Protein AF-A0A9N8VUN7-F1 (afdb_monomer_lite)

Secondary structure (DSSP, 8-state):
-HHHHHHHHHHHHHHHHHHHHHHHHHHHHHHHHHHS--S-TT------TTSPPHHHHHHHHHHHHHHHHHHHHHHHHHHHHHHHHHHHHHHHHHHHHTTS---------------------

Foldseek 3Di:
DVLVVVLVVLVVVLVCLVVCLVVQLVVQLVVCVVVQDDVDPDDPDPDDPPDDDSVNSSVVSNVVSVVVSVVSVVVSVVSVVVVVVVVVVVVVVVVVVVVDDPPPDDDDDDDDDDPDDDDDD

pLDDT: mean 70.67, std 17.65, range [31.05, 89.75]

Radius of gyration: 35.59 Å; chains: 1; bounding box: 78×24×112 Å

Organism: NCBI:txid1117310

Sequence (121 aa):
MSLLLLLILHSIELALSFLWKRDMIDACQDDLSVLVPSNSSTIQVAYDPNAPTKKQVDEACVQAVNVSLFWTLFDFLVFKLIFYFYFGTVVSTYSKELLEPPLATDKKIGAGPSLDGNKIS

Structure (mmCIF, N/CA/C/O backbone):
data_AF-A0A9N8VUN7-F1
#
_entry.id   AF-A0A9N8VUN7-F1
#
loop_
_atom_site.group_PDB
_atom_site.id
_atom_site.type_symbol
_atom_site.label_atom_id
_atom_site.label_alt_id
_atom_site.label_comp_id
_atom_site.label_asym_id
_atom_site.label_entity_id
_atom_site.label_seq_id
_atom_site.pdbx_PDB_ins_code
_atom_site.Cartn_x
_atom_site.Cartn_y
_atom_site.Cartn_z
_atom_site.occupancy
_atom_site.B_iso_or_equiv
_atom_site.auth_seq_id
_atom_site.auth_comp_id
_atom_site.auth_asym_id
_atom_site.auth_atom_id
_atom_site.pdbx_PDB_model_num
ATOM 1 N N . MET A 1 1 ? 6.922 7.169 -22.447 1.00 60.84 1 MET A N 1
ATOM 2 C CA . MET A 1 1 ? 6.196 7.996 -21.451 1.00 60.84 1 MET A CA 1
ATOM 3 C C . MET A 1 1 ? 5.310 7.182 -20.506 1.00 60.84 1 MET A C 1
ATOM 5 O O . MET A 1 1 ? 5.356 7.460 -19.320 1.00 60.84 1 MET A O 1
ATOM 9 N N . SER A 1 2 ? 4.565 6.167 -20.968 1.00 79.06 2 SER A N 1
ATOM 10 C CA . SER A 1 2 ? 3.615 5.415 -20.117 1.00 79.06 2 SER A CA 1
ATOM 11 C C . SER A 1 2 ? 4.243 4.693 -18.900 1.00 79.06 2 SER A C 1
ATOM 13 O O . SER A 1 2 ? 3.744 4.833 -17.789 1.00 79.06 2 SER A O 1
ATOM 15 N N . LEU A 1 3 ? 5.392 4.020 -19.063 1.00 75.44 3 LEU A N 1
ATOM 16 C CA . LEU A 1 3 ? 6.073 3.296 -17.970 1.00 75.44 3 LEU A CA 1
ATOM 17 C C . LEU A 1 3 ? 6.561 4.206 -16.826 1.00 75.44 3 LEU A C 1
ATOM 19 O O . LEU A 1 3 ? 6.433 3.856 -15.657 1.00 75.44 3 LEU A O 1
ATOM 23 N N . LEU A 1 4 ? 7.092 5.390 -17.147 1.00 80.12 4 LEU A N 1
ATOM 24 C CA . LEU A 1 4 ? 7.540 6.355 -16.134 1.00 80.12 4 LEU A CA 1
ATOM 25 C C . LEU A 1 4 ? 6.360 6.856 -15.290 1.00 80.12 4 LEU A C 1
ATOM 27 O O . LEU A 1 4 ? 6.480 7.001 -14.077 1.00 80.12 4 LEU A O 1
ATOM 31 N N . LEU A 1 5 ? 5.215 7.082 -15.937 1.00 83.31 5 LEU A N 1
ATOM 32 C CA . LEU A 1 5 ? 3.999 7.540 -15.277 1.00 83.31 5 LEU A CA 1
ATOM 33 C C . LEU A 1 5 ? 3.450 6.479 -14.310 1.00 83.31 5 LEU A C 1
ATOM 35 O O . LEU A 1 5 ? 3.074 6.815 -13.192 1.00 83.31 5 LEU A O 1
ATOM 39 N N . LEU A 1 6 ? 3.482 5.200 -14.707 1.00 82.25 6 LEU A N 1
ATOM 40 C CA . LEU A 1 6 ? 3.115 4.071 -13.840 1.00 82.25 6 LEU A CA 1
ATOM 41 C C . LEU A 1 6 ? 4.015 3.978 -12.601 1.00 82.25 6 LEU A C 1
ATOM 43 O O . LEU A 1 6 ? 3.516 3.778 -11.497 1.00 82.25 6 LEU A O 1
ATOM 47 N N . LEU A 1 7 ? 5.325 4.184 -12.777 1.00 80.31 7 LEU A N 1
ATOM 48 C CA . LEU A 1 7 ? 6.302 4.223 -11.684 1.00 80.31 7 LEU A CA 1
ATOM 49 C C . LEU A 1 7 ? 5.996 5.338 -10.679 1.00 80.31 7 LEU A C 1
ATOM 51 O O . LEU A 1 7 ? 6.036 5.110 -9.470 1.00 80.31 7 LEU A O 1
ATOM 55 N N . ILE A 1 8 ? 5.685 6.539 -11.175 1.00 85.88 8 ILE A N 1
ATOM 56 C CA . ILE A 1 8 ? 5.319 7.684 -10.333 1.00 85.88 8 ILE A CA 1
ATOM 57 C C . ILE A 1 8 ? 4.021 7.386 -9.578 1.00 85.88 8 ILE A C 1
ATOM 59 O O . ILE A 1 8 ? 3.970 7.601 -8.371 1.00 85.88 8 ILE A O 1
ATOM 63 N N . LEU A 1 9 ? 3.010 6.834 -10.253 1.00 86.38 9 LEU A N 1
ATOM 64 C CA . LEU A 1 9 ? 1.726 6.514 -9.634 1.00 86.38 9 LEU A CA 1
ATOM 65 C C . LEU A 1 9 ? 1.870 5.485 -8.500 1.00 86.38 9 LEU A C 1
ATOM 67 O O . LEU A 1 9 ? 1.403 5.745 -7.397 1.00 86.38 9 LEU A O 1
ATOM 71 N N . HIS A 1 10 ? 2.609 4.391 -8.720 1.00 82.81 10 HIS A N 1
ATOM 72 C CA . HIS A 1 10 ? 2.877 3.391 -7.672 1.00 82.81 10 HIS A CA 1
ATOM 73 C C . HIS A 1 10 ? 3.683 3.975 -6.503 1.00 82.81 10 HIS A C 1
ATOM 75 O O . HIS A 1 10 ? 3.493 3.596 -5.350 1.00 82.81 10 HIS A O 1
ATOM 81 N N . SER A 1 11 ? 4.579 4.927 -6.779 1.00 82.31 11 SER A N 1
ATOM 82 C CA . SER A 1 11 ? 5.341 5.614 -5.729 1.00 82.31 11 SER A CA 1
ATOM 83 C C . SER A 1 11 ? 4.445 6.518 -4.874 1.00 82.31 11 SER A C 1
ATOM 85 O O . SER A 1 11 ? 4.640 6.607 -3.662 1.00 82.31 11 SER A O 1
ATOM 87 N N . ILE A 1 12 ? 3.460 7.176 -5.494 1.00 88.38 12 ILE A N 1
ATOM 88 C CA . ILE A 1 12 ? 2.468 8.007 -4.801 1.00 88.38 12 ILE A CA 1
ATOM 89 C C . ILE A 1 12 ? 1.542 7.135 -3.951 1.00 88.38 12 ILE A C 1
ATOM 91 O O . ILE A 1 12 ? 1.333 7.461 -2.785 1.00 88.38 12 ILE A O 1
ATOM 95 N N . GLU A 1 13 ? 1.032 6.021 -4.483 1.00 85.62 13 GLU A N 1
ATOM 96 C CA . GLU A 1 13 ? 0.207 5.081 -3.709 1.00 85.62 13 GLU A CA 1
ATOM 97 C C . GLU A 1 13 ? 0.956 4.530 -2.496 1.00 85.62 13 GLU A C 1
ATOM 99 O O . GLU A 1 13 ? 0.420 4.520 -1.386 1.00 85.62 13 GLU A O 1
ATOM 104 N N . LEU A 1 14 ? 2.230 4.167 -2.672 1.00 85.38 14 LEU A N 1
ATOM 105 C CA . LEU A 1 14 ? 3.063 3.736 -1.559 1.00 85.38 14 LEU A CA 1
ATOM 106 C C . LEU A 1 14 ? 3.192 4.847 -0.507 1.00 85.38 14 LEU A C 1
ATOM 108 O O . LEU A 1 14 ? 2.922 4.611 0.667 1.00 85.38 14 LEU A O 1
ATOM 112 N N . ALA A 1 15 ? 3.527 6.077 -0.900 1.00 85.81 15 ALA A N 1
ATOM 113 C CA . ALA A 1 15 ? 3.639 7.193 0.041 1.00 85.81 15 ALA A CA 1
ATOM 114 C C . ALA A 1 15 ? 2.321 7.474 0.787 1.00 85.81 15 ALA A C 1
ATOM 116 O O . ALA A 1 15 ? 2.330 7.663 2.005 1.00 85.81 15 ALA A O 1
ATOM 117 N N . LEU A 1 16 ? 1.187 7.450 0.080 1.00 86.81 16 LEU A N 1
ATOM 118 C CA . LEU A 1 16 ? -0.138 7.629 0.671 1.00 86.81 16 LEU A CA 1
ATOM 119 C C . LEU A 1 16 ? -0.457 6.526 1.680 1.00 86.81 16 LEU A C 1
ATOM 121 O O . LEU A 1 16 ? -0.909 6.838 2.776 1.00 86.81 16 LEU A O 1
ATOM 125 N N . SER A 1 17 ? -0.149 5.265 1.371 1.00 82.69 17 SER A N 1
ATOM 126 C CA . SER A 1 17 ? -0.384 4.148 2.295 1.00 82.69 17 SER A CA 1
ATOM 127 C C . SER A 1 17 ? 0.408 4.270 3.608 1.00 82.69 17 SER A C 1
ATOM 129 O O . SER A 1 17 ? -0.104 3.920 4.671 1.00 82.69 17 SER A O 1
ATOM 131 N N . PHE A 1 18 ? 1.612 4.856 3.580 1.00 83.50 18 PHE A N 1
ATOM 132 C CA . PHE A 1 18 ? 2.376 5.160 4.797 1.00 83.50 18 PHE A CA 1
ATOM 133 C C . PHE A 1 18 ? 1.811 6.341 5.589 1.00 83.50 18 PHE A C 1
ATOM 135 O O . PHE A 1 18 ? 1.788 6.290 6.819 1.00 83.50 18 PHE A O 1
ATOM 142 N N . LEU A 1 19 ? 1.370 7.397 4.903 1.00 86.44 19 LEU A N 1
ATOM 143 C CA . LEU A 1 19 ? 0.794 8.582 5.540 1.00 86.44 19 LEU A CA 1
ATOM 144 C C . LEU A 1 19 ? -0.558 8.267 6.191 1.00 86.44 19 LEU A C 1
ATOM 146 O O . LEU A 1 19 ? -0.797 8.652 7.331 1.00 86.44 19 LEU A O 1
ATOM 150 N N . TRP A 1 20 ? -1.404 7.508 5.496 1.00 86.81 20 TRP A N 1
ATOM 151 C CA . TRP A 1 20 ? -2.773 7.194 5.910 1.00 86.81 20 TRP A CA 1
ATOM 152 C C . TRP A 1 20 ? -2.860 6.011 6.872 1.00 86.81 20 TRP A C 1
ATOM 154 O O . TRP A 1 20 ? -3.927 5.748 7.417 1.00 86.81 20 TRP A O 1
ATOM 164 N N . LYS A 1 21 ? -1.752 5.301 7.124 1.00 85.06 21 LYS A N 1
ATOM 165 C CA . LYS A 1 21 ? -1.705 4.177 8.072 1.00 85.06 21 LYS A CA 1
ATOM 166 C C . LYS A 1 21 ? -2.351 4.531 9.410 1.00 85.06 21 LYS A C 1
ATOM 168 O O . LYS A 1 21 ? -3.094 3.725 9.958 1.00 85.06 21 LYS A O 1
ATOM 173 N N . ARG A 1 22 ? -2.023 5.701 9.962 1.00 83.06 22 ARG A N 1
ATOM 174 C CA . ARG A 1 22 ? -2.500 6.099 11.291 1.00 83.06 22 ARG A CA 1
ATOM 175 C C . ARG A 1 22 ? -3.990 6.421 11.269 1.00 83.06 22 ARG A C 1
ATOM 177 O O . ARG A 1 22 ? -4.717 5.888 12.093 1.00 83.06 22 ARG A O 1
ATOM 184 N N . ASP A 1 23 ? -4.428 7.170 10.261 1.00 85.06 23 ASP A N 1
ATOM 185 C CA . ASP A 1 23 ? -5.837 7.518 10.069 1.00 85.06 23 ASP A CA 1
ATOM 186 C C . ASP A 1 23 ? -6.705 6.272 9.829 1.00 85.06 23 ASP A C 1
ATOM 188 O O . ASP A 1 23 ? -7.815 6.185 10.340 1.00 85.06 23 ASP A O 1
ATOM 192 N N . MET A 1 24 ? -6.193 5.266 9.108 1.00 83.38 24 MET A N 1
ATOM 193 C CA . MET A 1 24 ? -6.886 3.986 8.921 1.00 83.38 24 MET A CA 1
ATOM 194 C C . MET A 1 24 ? -7.001 3.179 10.218 1.00 83.38 24 MET A C 1
ATOM 196 O O . MET A 1 24 ? -8.020 2.525 10.434 1.00 83.38 24 MET A O 1
ATOM 200 N N . ILE A 1 25 ? -5.974 3.210 11.074 1.00 84.50 25 ILE A N 1
ATOM 201 C CA . ILE A 1 25 ? -6.027 2.561 12.391 1.00 84.50 25 ILE A CA 1
ATOM 202 C C . ILE A 1 25 ? -7.062 3.271 13.264 1.00 84.50 25 ILE A C 1
ATOM 204 O O . ILE A 1 25 ? -7.941 2.601 13.799 1.00 84.50 25 ILE A O 1
ATOM 208 N N . ASP A 1 26 ? -7.004 4.600 13.347 1.00 84.31 26 ASP A N 1
ATOM 209 C CA . ASP A 1 26 ? -7.925 5.396 14.160 1.00 84.31 26 ASP A CA 1
ATOM 210 C C . ASP A 1 26 ? -9.375 5.233 13.674 1.00 84.31 26 ASP A C 1
ATOM 212 O O . ASP A 1 26 ? -10.267 5.002 14.485 1.00 84.31 26 ASP A O 1
ATOM 216 N N . ALA A 1 27 ? -9.617 5.240 12.359 1.00 83.88 27 ALA A N 1
ATOM 217 C CA . ALA A 1 27 ? -10.945 5.003 11.791 1.00 83.88 27 ALA A CA 1
ATOM 218 C C . ALA A 1 27 ? -11.470 3.585 12.076 1.00 83.88 27 ALA A C 1
ATOM 220 O O . ALA A 1 27 ? -12.639 3.418 12.413 1.00 83.88 27 ALA A O 1
ATOM 221 N N . CYS A 1 28 ? -10.613 2.562 11.981 1.00 83.44 28 CYS A N 1
ATOM 222 C CA . CYS A 1 28 ? -10.977 1.185 12.328 1.00 83.44 28 CYS A CA 1
ATOM 223 C C . CYS A 1 28 ? -11.329 1.051 13.816 1.00 83.44 28 CYS A C 1
ATOM 225 O O . CYS A 1 28 ? -12.288 0.372 14.182 1.00 83.44 28 CYS A O 1
ATOM 227 N N . GLN A 1 29 ? -10.563 1.718 14.681 1.00 81.44 29 GLN A N 1
ATOM 228 C CA . GLN A 1 29 ? -10.811 1.724 16.117 1.00 81.44 29 GLN A CA 1
ATOM 229 C C . GLN A 1 29 ? -12.097 2.461 16.473 1.00 81.44 29 GLN A C 1
ATOM 231 O O . GLN A 1 29 ? -12.834 1.980 17.331 1.00 81.44 29 GLN A O 1
ATOM 236 N N . ASP A 1 30 ? -12.370 3.596 15.831 1.00 80.50 30 ASP A N 1
ATOM 237 C CA . ASP A 1 30 ? -13.574 4.389 16.073 1.00 80.50 30 ASP A CA 1
ATOM 238 C C . ASP A 1 30 ? -14.828 3.605 15.662 1.00 80.50 30 ASP A C 1
ATOM 240 O O . ASP A 1 30 ? -15.725 3.417 16.486 1.00 80.50 30 ASP A O 1
ATOM 244 N N . ASP A 1 31 ? -14.826 3.017 14.460 1.00 76.38 31 ASP A N 1
ATOM 245 C CA . ASP A 1 31 ? -15.941 2.220 13.933 1.00 76.38 31 ASP A CA 1
ATOM 246 C C . ASP A 1 31 ? -16.256 1.009 14.829 1.00 76.38 31 ASP A C 1
ATOM 248 O O . ASP A 1 31 ? -17.401 0.798 15.229 1.00 76.38 31 ASP A O 1
ATOM 252 N N . LEU A 1 32 ? -15.238 0.254 15.266 1.00 70.50 32 LEU A N 1
ATOM 253 C CA . LEU A 1 32 ? -15.460 -0.885 16.165 1.00 70.50 32 LEU A CA 1
ATOM 254 C C . LEU A 1 32 ? -15.745 -0.473 17.616 1.00 70.50 32 LEU A C 1
ATOM 256 O O . LEU A 1 32 ? -16.383 -1.235 18.345 1.00 70.50 32 LEU A O 1
ATOM 260 N N . SER A 1 33 ? -15.315 0.708 18.064 1.00 65.69 33 SER A N 1
ATOM 261 C CA . SER A 1 33 ? -15.613 1.187 19.420 1.00 65.69 33 SER A CA 1
ATOM 262 C C . SER A 1 33 ? -17.096 1.497 19.631 1.00 65.69 33 SER A C 1
ATOM 264 O O . SER A 1 33 ? -17.576 1.400 20.760 1.00 65.69 33 SER A O 1
ATOM 266 N N . VAL A 1 34 ? -17.830 1.795 18.554 1.00 62.59 34 VAL A N 1
ATOM 267 C CA . VAL A 1 34 ? -19.294 1.923 18.560 1.00 62.59 34 VAL A CA 1
ATOM 268 C C . VAL A 1 34 ? -19.970 0.561 18.762 1.00 62.59 34 VAL A C 1
ATOM 270 O O . VAL A 1 34 ? -21.034 0.486 19.377 1.00 62.59 34 VAL A O 1
ATOM 273 N N . LEU A 1 35 ? -19.354 -0.524 18.279 1.00 62.47 35 LEU A N 1
ATOM 274 C CA . LEU A 1 35 ? -19.894 -1.885 18.371 1.00 62.47 35 LEU A CA 1
ATOM 275 C C . LEU A 1 35 ? -19.508 -2.610 19.668 1.00 62.47 35 LEU A C 1
ATOM 277 O O . LEU A 1 35 ? -20.235 -3.505 20.100 1.00 62.47 35 LEU A O 1
ATOM 281 N N . VAL A 1 36 ? -18.385 -2.254 20.296 1.00 57.69 36 VAL A N 1
ATOM 282 C CA . VAL A 1 36 ? -17.947 -2.864 21.558 1.00 57.69 36 VAL A CA 1
ATOM 283 C C . VAL A 1 36 ? -18.501 -2.057 22.735 1.00 57.69 36 VAL A C 1
ATOM 285 O O . VAL A 1 36 ? -18.092 -0.908 22.923 1.00 57.69 36 VAL A O 1
ATOM 288 N N . PRO A 1 37 ? -19.384 -2.632 23.578 1.00 54.88 37 PRO A N 1
ATOM 289 C CA . PRO A 1 37 ? -19.923 -1.932 24.733 1.00 54.88 37 PRO A CA 1
ATOM 290 C C . PRO A 1 37 ? -18.785 -1.578 25.693 1.00 54.88 37 PRO A C 1
ATOM 292 O O . PRO A 1 37 ? -18.261 -2.407 26.436 1.00 54.88 37 PRO A O 1
ATOM 295 N N . SER A 1 38 ? -18.385 -0.311 25.680 1.00 52.97 38 SER A N 1
ATOM 296 C CA . SER A 1 38 ? -17.623 0.266 26.777 1.00 52.97 38 SER A CA 1
ATOM 297 C C . SER A 1 38 ? -18.576 0.388 27.965 1.00 52.97 38 SER A C 1
ATOM 299 O O . SER A 1 38 ? -19.732 0.744 27.771 1.00 52.97 38 SER A O 1
ATOM 301 N N . ASN A 1 39 ? -18.116 0.121 29.190 1.00 53.72 39 ASN A N 1
ATOM 302 C CA . ASN A 1 39 ? -18.909 0.169 30.437 1.00 53.72 39 ASN A CA 1
ATOM 303 C C . ASN A 1 39 ? -19.525 1.561 30.777 1.00 53.72 39 ASN A C 1
ATOM 305 O O . ASN A 1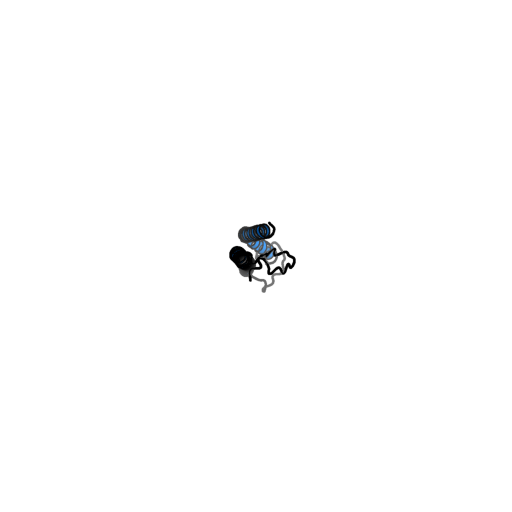 39 ? -19.834 1.837 31.934 1.00 53.72 39 ASN A O 1
ATOM 309 N N . SER A 1 40 ? -19.666 2.462 29.801 1.00 46.81 40 SER A N 1
ATOM 310 C CA . SER A 1 40 ? -20.271 3.782 29.909 1.00 46.81 40 SER A CA 1
ATOM 311 C C . SER A 1 40 ? -21.763 3.713 29.571 1.00 46.81 40 SER A C 1
ATOM 313 O O . SER A 1 40 ? -22.187 3.287 28.500 1.00 46.81 40 SER A O 1
ATOM 315 N N . SER A 1 41 ? -22.565 4.135 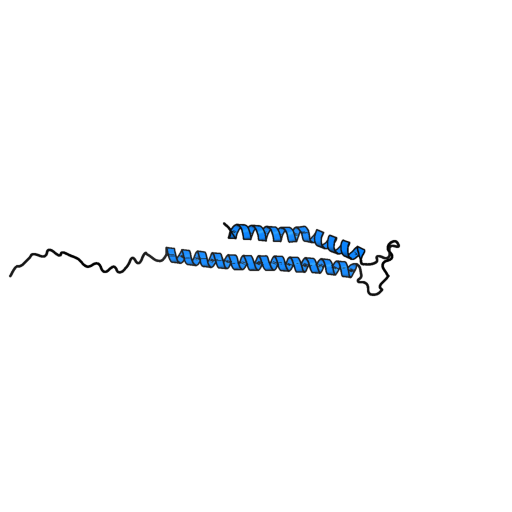30.532 1.00 48.31 41 SER A N 1
ATOM 316 C CA . SER A 1 41 ? -23.989 3.886 30.754 1.00 48.31 41 SER A CA 1
ATOM 317 C C . SER A 1 41 ? -24.987 4.578 29.803 1.00 48.31 41 SER A C 1
ATOM 319 O O . SER A 1 41 ? -26.037 5.020 30.262 1.00 48.31 41 SER A O 1
ATOM 321 N N . THR A 1 42 ? -24.730 4.694 28.494 1.00 52.44 42 THR A N 1
ATOM 322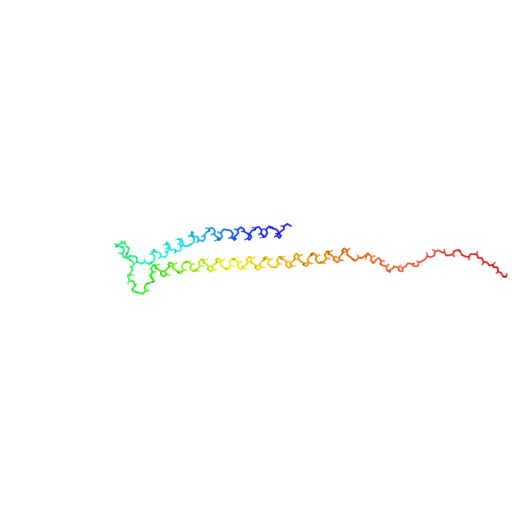 C CA . THR A 1 42 ? -25.628 5.477 27.602 1.00 52.44 42 THR A CA 1
ATOM 323 C C . THR A 1 42 ? -26.103 4.829 26.302 1.00 52.44 42 THR A C 1
ATOM 325 O O . THR A 1 42 ? -27.007 5.384 25.683 1.00 52.44 42 THR A O 1
ATOM 328 N N . ILE A 1 43 ? -25.632 3.640 25.913 1.00 51.97 43 ILE A N 1
ATOM 329 C CA . ILE A 1 43 ? -26.189 2.923 24.752 1.00 51.97 43 ILE A CA 1
ATOM 330 C C . ILE A 1 43 ? -26.489 1.480 25.163 1.00 51.97 43 ILE A C 1
ATOM 332 O O . ILE A 1 43 ? -25.595 0.751 25.582 1.00 51.97 43 ILE A O 1
ATOM 336 N N . GLN A 1 44 ? -27.763 1.080 25.081 1.00 45.72 44 GLN A N 1
ATOM 337 C CA . GLN A 1 44 ? -28.220 -0.294 25.317 1.00 45.72 44 GLN A CA 1
ATOM 338 C C . GLN A 1 44 ? -27.763 -1.206 24.166 1.00 45.72 44 GLN A C 1
ATOM 340 O O . GLN A 1 44 ? -28.572 -1.663 23.364 1.00 45.72 44 GLN A O 1
ATOM 345 N N . VAL A 1 45 ? -26.461 -1.455 24.049 1.00 54.50 45 VAL A N 1
ATOM 346 C CA . VAL A 1 45 ? -25.963 -2.602 23.288 1.00 54.50 45 VAL A CA 1
ATOM 347 C C . VAL A 1 45 ? -26.028 -3.788 24.242 1.00 54.50 45 VAL A C 1
ATOM 349 O O . VAL A 1 45 ? -25.538 -3.694 25.369 1.00 54.50 45 VAL A O 1
ATOM 352 N N . ALA A 1 46 ? -26.702 -4.868 23.839 1.00 53.62 46 ALA A N 1
ATOM 353 C CA . ALA A 1 46 ? -26.796 -6.074 24.653 1.00 53.62 46 ALA A CA 1
ATOM 354 C C . ALA A 1 46 ? -25.382 -6.492 25.083 1.00 53.62 46 ALA A C 1
ATOM 356 O O . ALA A 1 46 ? -24.512 -6.696 24.239 1.00 53.62 46 ALA A O 1
ATOM 357 N N . TYR A 1 47 ? -25.148 -6.550 26.395 1.00 54.34 47 TYR A N 1
ATOM 358 C CA . TYR A 1 47 ? -23.872 -6.975 26.953 1.00 54.34 47 TYR A CA 1
ATOM 359 C C . TYR A 1 47 ? -23.656 -8.443 26.581 1.00 54.34 47 TYR A C 1
ATOM 361 O O . TYR A 1 47 ? -24.242 -9.335 27.195 1.00 54.34 47 TYR A O 1
ATOM 369 N N . ASP A 1 48 ? -22.865 -8.683 25.538 1.00 58.50 48 ASP A N 1
ATOM 370 C CA . ASP A 1 48 ? -22.414 -10.019 25.174 1.00 58.50 48 ASP A CA 1
ATOM 371 C C . ASP A 1 48 ? -21.104 -10.306 25.928 1.00 58.50 48 ASP A C 1
ATOM 373 O O . ASP A 1 48 ? -20.091 -9.651 25.667 1.00 58.50 48 ASP A O 1
ATOM 377 N N . PRO A 1 49 ? -21.088 -11.263 26.874 1.00 58.50 49 PRO A N 1
ATOM 378 C CA . PRO A 1 49 ? -19.877 -11.637 27.602 1.00 58.50 49 PRO A CA 1
ATOM 379 C C . PRO A 1 49 ? -18.783 -12.248 26.707 1.00 58.50 49 PRO A C 1
ATOM 381 O O . PRO A 1 49 ? -17.649 -12.380 27.162 1.00 58.50 49 PRO A O 1
ATOM 384 N N . ASN A 1 50 ? -19.092 -12.601 25.453 1.00 65.12 50 ASN A N 1
ATOM 385 C CA . ASN A 1 50 ? -18.125 -13.058 24.453 1.00 65.12 50 ASN A CA 1
ATOM 386 C C . ASN A 1 50 ? -17.658 -11.942 23.503 1.00 65.12 50 ASN A C 1
ATOM 388 O O . ASN A 1 50 ? -16.913 -12.224 22.562 1.00 65.12 50 ASN A O 1
ATOM 392 N N . ALA A 1 51 ? -18.088 -10.693 23.708 1.00 64.75 51 ALA A N 1
ATOM 393 C CA . ALA A 1 51 ? -17.677 -9.590 22.853 1.00 64.75 51 ALA A CA 1
ATOM 394 C C . ALA A 1 51 ? -16.150 -9.378 22.915 1.00 64.75 51 ALA A C 1
ATOM 396 O O . ALA A 1 51 ? -15.553 -9.444 23.998 1.00 64.75 51 ALA A O 1
ATOM 397 N N . PRO A 1 52 ? -15.499 -9.096 21.771 1.00 65.38 52 PRO A N 1
ATOM 398 C CA . PRO A 1 52 ? -14.074 -8.818 21.740 1.00 65.38 52 PRO A CA 1
ATOM 399 C C . PRO A 1 52 ? -13.759 -7.583 22.585 1.00 65.38 52 PRO A C 1
ATOM 401 O O . PRO A 1 52 ? -14.444 -6.561 22.532 1.00 65.38 52 PRO A O 1
ATOM 404 N N . THR A 1 53 ? -12.699 -7.670 23.384 1.00 73.12 53 THR A N 1
ATOM 405 C CA . THR A 1 53 ? -12.264 -6.531 24.204 1.00 73.12 53 THR A CA 1
ATOM 406 C C . THR A 1 53 ? -11.705 -5.417 23.320 1.00 73.12 53 THR A C 1
ATOM 408 O O . THR A 1 53 ? -11.115 -5.681 22.274 1.00 73.12 53 THR A O 1
ATOM 411 N N . LYS A 1 54 ? -11.788 -4.158 23.777 1.00 73.38 54 LYS A N 1
ATOM 412 C CA . LYS A 1 54 ? -11.199 -3.002 23.070 1.00 73.38 54 LYS A CA 1
ATOM 413 C C . LYS A 1 54 ? -9.728 -3.223 22.683 1.00 73.38 54 LYS A C 1
ATOM 415 O O . LYS A 1 54 ? -9.294 -2.775 21.632 1.00 73.38 54 LYS A O 1
ATOM 420 N N . LYS A 1 55 ? -8.977 -3.961 23.507 1.00 76.06 55 LYS A N 1
ATOM 421 C CA . LYS A 1 55 ? -7.584 -4.325 23.226 1.00 76.06 55 LYS A CA 1
ATOM 422 C C . LYS A 1 55 ? -7.443 -5.289 22.039 1.00 76.06 55 LYS A C 1
ATOM 424 O O . LYS A 1 55 ? -6.552 -5.110 21.224 1.00 76.06 55 LYS A O 1
ATOM 429 N N . GLN A 1 56 ? -8.322 -6.284 21.926 1.00 77.62 56 GLN A N 1
ATOM 430 C CA . GLN A 1 56 ? -8.325 -7.207 20.784 1.00 77.62 56 GLN A CA 1
ATOM 431 C C . GLN A 1 56 ? -8.700 -6.491 19.483 1.00 77.62 56 GLN A C 1
ATOM 433 O O . GLN A 1 56 ? -8.135 -6.787 18.437 1.00 77.62 56 GL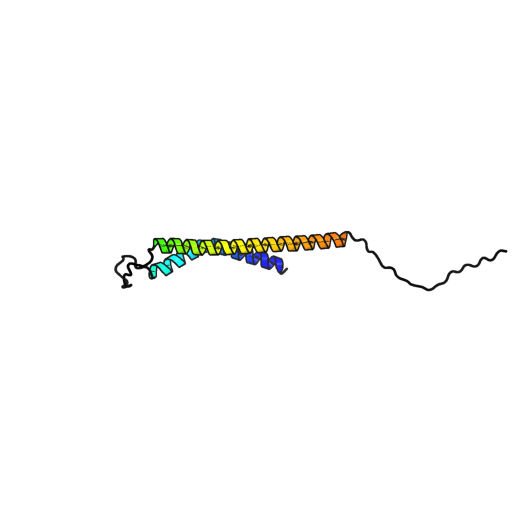N A O 1
ATOM 438 N N . VAL A 1 57 ? -9.619 -5.527 19.557 1.00 77.94 57 VAL A N 1
ATOM 439 C CA . VAL A 1 57 ? -9.981 -4.661 18.428 1.00 77.94 57 VAL A CA 1
ATOM 440 C C . VAL A 1 57 ? -8.798 -3.802 17.980 1.00 77.94 57 VAL A C 1
ATOM 442 O O . VAL A 1 57 ? -8.488 -3.765 16.793 1.00 77.94 57 VAL A O 1
ATOM 445 N N . ASP A 1 58 ? -8.113 -3.154 18.923 1.00 81.38 58 ASP A N 1
ATOM 446 C CA . ASP A 1 58 ? -6.924 -2.334 18.663 1.00 81.38 58 ASP A CA 1
ATOM 447 C C . ASP A 1 58 ? -5.825 -3.148 17.960 1.00 81.38 58 ASP A C 1
ATOM 449 O O . ASP A 1 58 ? -5.355 -2.767 16.884 1.00 81.38 58 ASP A O 1
ATOM 453 N N . GLU A 1 59 ? -5.503 -4.327 18.502 1.00 85.31 59 GLU A N 1
ATOM 454 C CA . GLU A 1 59 ? -4.518 -5.245 17.923 1.00 85.31 59 GLU A CA 1
ATOM 455 C C . GLU A 1 59 ? -4.932 -5.725 16.521 1.00 85.31 59 GLU A C 1
ATOM 457 O O . GLU A 1 59 ? -4.099 -5.739 15.610 1.00 85.31 59 GLU A O 1
ATOM 462 N N . ALA A 1 60 ? -6.211 -6.052 16.308 1.00 84.69 60 ALA A N 1
ATOM 463 C CA . ALA A 1 60 ? -6.725 -6.478 15.008 1.00 84.69 60 ALA A CA 1
ATOM 464 C C . ALA A 1 60 ? -6.666 -5.358 13.955 1.00 84.69 60 ALA A C 1
ATOM 466 O O . ALA A 1 60 ? -6.234 -5.605 12.827 1.00 84.69 60 ALA A O 1
ATOM 467 N N . CYS A 1 61 ? -7.036 -4.124 14.315 1.00 87.06 61 CYS A N 1
ATOM 468 C CA . CYS A 1 61 ? -6.956 -2.960 13.429 1.00 87.06 61 CYS A CA 1
ATOM 469 C C . CYS A 1 61 ? -5.507 -2.661 13.030 1.00 87.06 61 CYS A C 1
ATOM 471 O O . CYS A 1 61 ? -5.200 -2.500 11.846 1.00 87.06 61 CYS A O 1
ATOM 473 N N . VAL A 1 62 ? -4.588 -2.653 14.002 1.00 89.44 62 VAL A N 1
ATOM 474 C CA . VAL A 1 62 ? -3.158 -2.462 13.734 1.00 89.44 62 VAL A CA 1
ATOM 475 C C . VAL A 1 62 ? -2.636 -3.571 12.826 1.00 89.44 62 VAL A C 1
ATOM 477 O O . VAL A 1 62 ? -1.951 -3.279 11.847 1.00 89.44 62 VAL A O 1
ATOM 480 N N . GLN A 1 63 ? -2.974 -4.832 13.106 1.00 89.75 63 GLN A N 1
ATOM 481 C CA . GLN A 1 63 ? -2.535 -5.969 12.303 1.00 89.75 63 GLN A CA 1
ATOM 482 C C . GLN A 1 63 ? -3.057 -5.891 10.865 1.00 89.75 63 GLN A C 1
ATOM 484 O O . GLN A 1 63 ? -2.271 -6.066 9.935 1.00 89.75 63 GLN A O 1
ATOM 489 N N . ALA A 1 64 ? -4.341 -5.588 10.667 1.00 87.31 64 ALA A N 1
ATOM 490 C CA . ALA A 1 64 ? -4.948 -5.473 9.344 1.00 87.31 64 ALA A CA 1
ATOM 491 C C . ALA A 1 64 ? -4.268 -4.388 8.496 1.00 87.31 64 ALA A C 1
ATOM 493 O O . ALA A 1 64 ? -3.874 -4.644 7.356 1.00 87.31 64 ALA A O 1
ATOM 494 N N . VAL A 1 65 ? -4.046 -3.202 9.071 1.00 88.44 65 VAL A N 1
ATOM 495 C CA . VAL A 1 65 ? -3.364 -2.102 8.376 1.00 88.44 65 VAL A CA 1
ATOM 496 C C . VAL A 1 65 ? -1.908 -2.457 8.074 1.00 88.44 65 VAL A C 1
ATOM 498 O O . VAL A 1 65 ? -1.416 -2.169 6.985 1.00 88.44 65 VAL A O 1
ATOM 501 N N . ASN A 1 66 ? -1.212 -3.133 8.991 1.00 87.94 66 ASN A N 1
ATOM 502 C CA . ASN A 1 66 ? 0.177 -3.535 8.768 1.00 87.94 66 ASN A CA 1
ATOM 503 C C . ASN A 1 66 ? 0.302 -4.609 7.672 1.00 87.94 66 ASN A C 1
ATOM 505 O O . ASN A 1 66 ? 1.237 -4.557 6.876 1.00 87.94 66 ASN A O 1
ATOM 509 N N . VAL A 1 67 ? -0.642 -5.555 7.599 1.00 89.62 67 VAL A N 1
ATOM 510 C CA . VAL A 1 67 ? -0.717 -6.557 6.520 1.00 89.62 67 VAL A CA 1
ATOM 511 C C . VAL A 1 67 ? -1.006 -5.885 5.181 1.00 89.62 67 VAL A C 1
ATOM 513 O O . VAL A 1 67 ? -0.337 -6.195 4.198 1.00 89.62 67 VAL A O 1
ATOM 516 N N . SER A 1 68 ? -1.946 -4.938 5.140 1.00 87.56 68 SER A N 1
ATOM 517 C CA . SER A 1 68 ? -2.232 -4.150 3.935 1.00 87.56 68 SER A CA 1
ATOM 518 C C . SER A 1 68 ? -0.983 -3.411 3.443 1.00 87.56 68 SER A C 1
ATOM 520 O O . SER A 1 68 ? -0.582 -3.554 2.290 1.00 87.56 68 SER A O 1
ATOM 522 N N . LEU A 1 69 ? -0.279 -2.723 4.347 1.00 86.31 69 LEU A N 1
ATOM 523 C CA . LEU A 1 69 ? 0.954 -2.008 4.021 1.00 86.31 69 LEU A CA 1
ATOM 524 C C . LEU A 1 69 ? 2.060 -2.947 3.516 1.00 86.31 69 LEU A C 1
ATOM 526 O O . LEU A 1 69 ? 2.797 -2.602 2.594 1.00 86.31 69 LEU A O 1
ATOM 530 N N . PHE A 1 70 ? 2.172 -4.141 4.106 1.00 89.50 70 PHE A N 1
ATOM 531 C CA . PHE A 1 70 ? 3.105 -5.169 3.652 1.00 89.50 70 PHE A CA 1
ATOM 532 C C . PHE A 1 70 ? 2.800 -5.625 2.221 1.00 89.50 70 PHE A C 1
ATOM 534 O O . PHE A 1 70 ? 3.724 -5.749 1.419 1.00 89.50 70 PHE A O 1
ATOM 541 N N . TRP A 1 71 ? 1.526 -5.825 1.877 1.00 87.94 71 TRP A N 1
ATOM 542 C CA . TRP A 1 71 ? 1.116 -6.160 0.512 1.00 87.94 71 TRP A CA 1
ATOM 543 C C . TRP A 1 71 ? 1.451 -5.051 -0.483 1.00 87.94 71 TRP A C 1
ATOM 545 O O . TRP A 1 71 ? 2.035 -5.343 -1.524 1.00 87.94 71 TRP A O 1
ATOM 555 N N . THR A 1 72 ? 1.176 -3.790 -0.146 1.00 86.69 72 THR A N 1
ATOM 556 C CA . THR A 1 72 ? 1.533 -2.641 -0.995 1.00 86.69 72 THR A CA 1
ATOM 557 C C . THR A 1 72 ? 3.046 -2.539 -1.207 1.00 86.69 72 THR A C 1
ATOM 559 O O . THR A 1 72 ? 3.516 -2.300 -2.318 1.00 86.69 72 THR A O 1
ATOM 562 N N . LEU A 1 73 ? 3.841 -2.764 -0.155 1.00 87.12 73 LEU A N 1
ATOM 563 C CA . LEU A 1 73 ? 5.304 -2.807 -0.246 1.00 87.12 73 LEU A CA 1
ATOM 564 C C . LEU A 1 73 ? 5.801 -3.957 -1.123 1.00 87.12 73 LEU A C 1
ATOM 566 O O . LEU A 1 73 ? 6.729 -3.777 -1.913 1.00 87.12 73 LEU A O 1
ATOM 570 N N . PHE A 1 74 ? 5.206 -5.138 -0.964 1.00 89.31 74 PHE A N 1
ATOM 571 C CA . PHE A 1 74 ? 5.548 -6.314 -1.749 1.00 89.31 74 PHE A CA 1
ATOM 572 C C . PHE A 1 74 ? 5.251 -6.090 -3.233 1.00 89.31 74 PHE A C 1
ATOM 574 O O . PHE A 1 74 ? 6.126 -6.324 -4.066 1.00 89.31 74 PHE A O 1
ATOM 581 N N . ASP A 1 75 ? 4.068 -5.569 -3.556 1.00 86.75 75 ASP A N 1
ATOM 582 C CA . ASP A 1 75 ? 3.671 -5.244 -4.926 1.00 86.75 75 ASP A CA 1
ATOM 583 C C . ASP A 1 75 ? 4.632 -4.229 -5.567 1.00 86.75 75 ASP A C 1
ATOM 585 O O . ASP A 1 75 ? 5.185 -4.476 -6.642 1.00 86.75 75 ASP A O 1
ATOM 589 N N . PHE A 1 76 ? 4.973 -3.157 -4.844 1.00 87.06 76 PHE A N 1
ATOM 590 C CA . PHE A 1 76 ? 5.961 -2.176 -5.296 1.00 87.06 76 PHE A CA 1
ATOM 591 C C . PHE A 1 76 ? 7.336 -2.803 -5.583 1.00 87.06 76 PHE A C 1
ATOM 593 O O . PHE A 1 76 ? 8.008 -2.443 -6.556 1.00 87.06 76 PHE A O 1
ATOM 600 N N . LEU A 1 77 ? 7.772 -3.750 -4.749 1.00 89.06 77 LEU A N 1
ATOM 601 C CA . LEU A 1 77 ? 9.056 -4.430 -4.903 1.00 89.06 77 LEU A CA 1
ATOM 602 C C . LEU A 1 77 ? 9.063 -5.371 -6.115 1.00 89.06 77 LEU A C 1
ATOM 604 O O . LEU A 1 77 ? 10.029 -5.370 -6.884 1.00 89.06 77 LEU A O 1
ATOM 608 N N . VAL A 1 78 ? 7.980 -6.121 -6.329 1.00 89.50 78 VAL A N 1
ATOM 609 C CA . VAL A 1 78 ? 7.792 -6.965 -7.519 1.00 89.50 78 VAL A CA 1
ATOM 610 C C . VAL A 1 78 ? 7.777 -6.106 -8.781 1.00 89.50 78 VAL A C 1
ATOM 612 O O . VAL A 1 78 ? 8.497 -6.400 -9.738 1.00 89.50 78 VAL A O 1
ATOM 615 N N . PHE A 1 79 ? 7.038 -4.999 -8.768 1.00 86.69 79 PHE A N 1
ATOM 616 C CA . PHE A 1 79 ? 6.975 -4.063 -9.884 1.00 86.69 79 PHE A CA 1
ATOM 617 C C . PHE A 1 79 ? 8.354 -3.482 -10.229 1.00 86.69 79 PHE A C 1
ATOM 619 O O . PHE A 1 79 ? 8.763 -3.485 -11.393 1.00 86.69 79 PHE A O 1
ATOM 626 N N . LYS A 1 80 ? 9.125 -3.055 -9.219 1.00 85.25 80 LYS A N 1
ATOM 627 C CA . LYS A 1 80 ? 10.518 -2.598 -9.377 1.00 85.25 80 LYS A CA 1
ATOM 628 C C . LYS A 1 80 ? 11.415 -3.663 -10.000 1.00 85.25 80 LYS A C 1
ATOM 630 O O . LYS A 1 80 ? 12.226 -3.335 -10.867 1.00 85.25 80 LYS A O 1
ATOM 635 N N . LEU A 1 81 ? 11.277 -4.915 -9.573 1.00 88.81 81 LEU A N 1
ATOM 636 C CA . LEU A 1 81 ? 12.065 -6.031 -10.084 1.00 88.81 81 LEU A CA 1
ATOM 637 C C . LEU A 1 81 ? 11.751 -6.296 -11.562 1.00 88.81 81 LEU A C 1
ATOM 639 O O . LEU A 1 81 ? 12.673 -6.347 -12.375 1.00 88.81 81 LEU A O 1
ATOM 643 N N . ILE A 1 82 ? 10.470 -6.355 -11.936 1.00 87.56 82 ILE A N 1
ATOM 644 C CA . ILE A 1 82 ? 10.036 -6.493 -13.338 1.00 87.56 82 ILE A CA 1
ATOM 645 C C . ILE A 1 82 ? 10.589 -5.345 -14.187 1.00 87.56 82 ILE A C 1
ATOM 647 O O . ILE A 1 82 ? 11.128 -5.576 -15.269 1.00 87.56 82 ILE A O 1
ATOM 651 N N . PHE A 1 83 ? 10.518 -4.111 -13.682 1.00 85.12 83 PHE A N 1
ATOM 652 C CA . PHE A 1 83 ? 11.084 -2.945 -14.355 1.00 85.12 83 PHE A CA 1
ATOM 653 C C . PHE A 1 83 ? 12.587 -3.079 -14.587 1.00 85.12 83 PHE A C 1
ATOM 655 O O . PHE A 1 83 ? 13.070 -2.782 -15.678 1.00 85.12 83 PHE A O 1
ATOM 662 N N . TYR A 1 84 ? 13.329 -3.534 -13.581 1.00 85.88 84 TYR A N 1
ATOM 663 C CA . TYR A 1 84 ? 14.770 -3.718 -13.697 1.00 85.88 84 TYR A CA 1
ATOM 664 C C . TYR A 1 84 ? 15.119 -4.752 -14.773 1.00 85.88 84 TYR A C 1
ATOM 666 O O . TYR A 1 84 ? 15.977 -4.493 -15.617 1.00 85.88 84 TYR A O 1
ATOM 674 N N . PHE A 1 85 ? 14.401 -5.878 -14.810 1.00 87.31 85 PHE A N 1
ATOM 675 C CA . PHE A 1 85 ? 14.555 -6.876 -15.869 1.00 87.31 85 PHE A CA 1
ATOM 676 C C . PHE A 1 85 ? 14.192 -6.320 -17.249 1.00 87.31 85 PHE A C 1
ATOM 678 O O . PHE A 1 85 ? 14.955 -6.508 -18.195 1.00 87.31 85 PHE A O 1
ATOM 685 N N . TYR A 1 86 ? 13.084 -5.584 -17.371 1.00 85.06 86 TYR A N 1
ATOM 686 C CA . TYR A 1 86 ? 12.681 -4.948 -18.626 1.00 85.06 86 TYR A CA 1
ATOM 687 C C . TYR A 1 86 ? 13.783 -4.022 -19.156 1.00 85.06 86 TYR A C 1
ATOM 689 O O . TYR A 1 86 ? 14.270 -4.220 -20.266 1.00 85.06 86 TYR A O 1
ATOM 697 N N . PHE A 1 87 ? 14.265 -3.078 -18.345 1.00 83.38 87 PHE A N 1
ATOM 698 C CA . PHE A 1 87 ? 15.354 -2.190 -18.757 1.00 83.38 87 PHE A CA 1
ATOM 699 C C . PHE A 1 87 ? 16.657 -2.949 -19.034 1.00 83.38 87 PHE A C 1
ATOM 701 O O . PHE A 1 87 ? 17.340 -2.626 -20.001 1.00 83.38 87 PHE A O 1
ATOM 708 N N . GLY A 1 88 ? 16.980 -3.987 -18.258 1.00 83.12 88 GLY A N 1
ATOM 709 C CA . GLY A 1 88 ? 18.146 -4.838 -18.504 1.00 83.12 88 GLY A CA 1
ATOM 710 C C . GLY A 1 88 ? 18.098 -5.535 -19.867 1.00 83.12 88 GLY A C 1
ATOM 711 O O . GLY A 1 88 ? 19.082 -5.514 -20.607 1.00 83.12 88 GLY A O 1
ATOM 712 N N . THR A 1 89 ? 16.947 -6.100 -20.242 1.00 83.88 89 THR A N 1
ATOM 713 C CA . THR A 1 89 ? 16.762 -6.733 -21.560 1.00 83.88 89 THR A CA 1
ATOM 714 C C . THR A 1 89 ? 16.834 -5.721 -22.698 1.00 83.88 89 THR A C 1
ATOM 716 O O . THR A 1 89 ? 17.538 -5.967 -23.672 1.00 83.88 89 THR A O 1
ATOM 719 N N . VAL A 1 90 ? 16.194 -4.560 -22.539 1.00 81.38 90 VAL A N 1
ATOM 720 C CA . VAL A 1 90 ? 16.201 -3.471 -23.523 1.00 81.38 90 VAL A CA 1
ATOM 721 C C . VAL A 1 90 ? 17.621 -2.940 -23.751 1.00 81.38 90 VAL A C 1
ATOM 723 O O . VAL A 1 90 ? 18.065 -2.807 -24.890 1.00 81.38 90 VAL A O 1
ATOM 726 N N . VAL A 1 91 ? 18.380 -2.687 -22.681 1.00 78.88 91 VAL A N 1
ATOM 727 C CA . VAL A 1 91 ? 19.789 -2.272 -22.783 1.00 78.88 91 VAL A CA 1
ATOM 728 C C . VAL A 1 91 ? 20.632 -3.364 -23.447 1.00 78.88 91 VAL A C 1
ATOM 730 O O . VAL A 1 91 ? 21.477 -3.057 -24.285 1.00 78.88 91 VAL A O 1
ATOM 733 N N . SER A 1 92 ? 20.382 -4.640 -23.137 1.00 78.38 92 SER A N 1
ATOM 734 C CA . SER A 1 92 ? 21.091 -5.761 -23.762 1.00 78.38 92 SER A CA 1
ATOM 735 C C . SER A 1 92 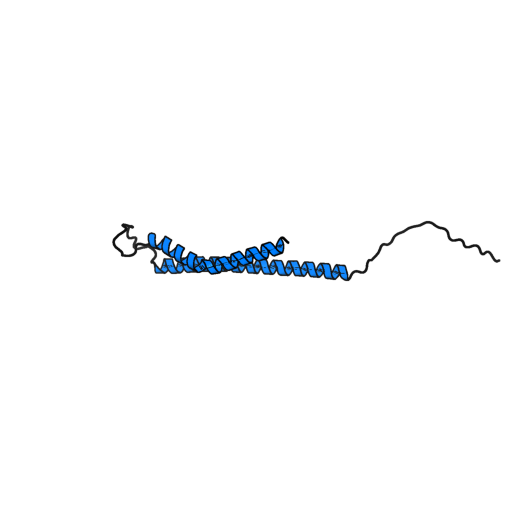? 20.818 -5.871 -25.265 1.00 78.38 92 SER A C 1
ATOM 737 O O . SER A 1 92 ? 21.752 -6.115 -26.028 1.00 78.38 92 SER A O 1
ATOM 739 N N . THR A 1 93 ? 19.577 -5.665 -25.714 1.00 76.81 93 THR A N 1
ATOM 740 C CA . THR A 1 93 ? 19.236 -5.687 -27.143 1.00 76.81 93 THR A CA 1
ATOM 741 C C . THR A 1 93 ? 19.858 -4.517 -27.889 1.00 76.81 93 THR A C 1
ATOM 743 O O . THR A 1 93 ? 20.519 -4.742 -28.898 1.00 76.81 93 THR A O 1
ATOM 746 N N . TYR A 1 94 ? 19.761 -3.295 -27.355 1.00 72.38 94 TYR A N 1
ATOM 747 C CA . TYR A 1 94 ? 20.397 -2.131 -27.981 1.00 72.38 94 TYR A CA 1
ATOM 748 C C . TYR A 1 94 ? 21.925 -2.256 -28.017 1.00 72.38 94 TYR A C 1
ATOM 750 O O . TYR A 1 94 ? 22.554 -1.869 -28.996 1.00 72.38 94 TYR A O 1
ATOM 758 N N . SER A 1 95 ? 22.539 -2.852 -26.990 1.00 69.81 95 SER A N 1
ATOM 759 C CA . SER A 1 95 ? 23.984 -3.105 -26.989 1.00 69.81 95 SER A CA 1
ATOM 760 C C . SER A 1 95 ? 24.419 -4.096 -28.071 1.00 69.81 95 SER A C 1
ATOM 762 O O . SER A 1 95 ? 25.564 -4.019 -28.510 1.00 69.81 95 SER A O 1
ATOM 764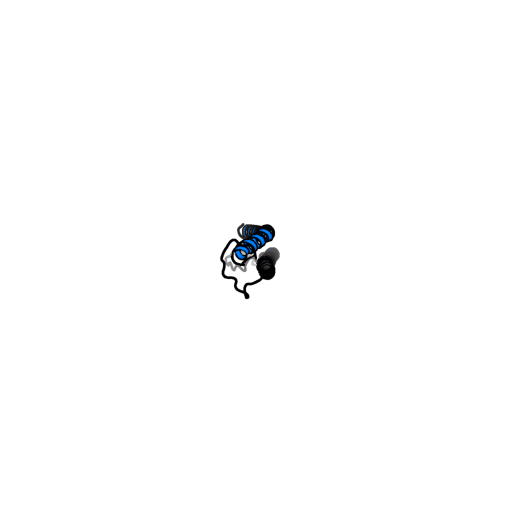 N N . LYS A 1 96 ? 23.557 -5.035 -28.477 1.00 62.94 96 LYS A N 1
ATOM 765 C CA . LYS A 1 96 ? 23.853 -5.987 -29.560 1.00 62.94 96 LYS A CA 1
ATOM 766 C C . LYS A 1 96 ? 23.678 -5.345 -30.932 1.00 62.94 96 LYS A C 1
ATOM 768 O O . LYS A 1 96 ? 24.538 -5.513 -31.785 1.00 62.94 96 LYS A O 1
ATOM 773 N N . GLU A 1 97 ? 22.633 -4.540 -31.095 1.00 60.88 97 GLU A N 1
ATOM 774 C CA . GLU A 1 97 ? 22.328 -3.817 -32.336 1.00 60.88 97 GLU A CA 1
ATOM 775 C C . GLU A 1 97 ? 23.422 -2.796 -32.710 1.00 60.88 97 GLU A C 1
ATOM 777 O O . GLU A 1 97 ? 23.681 -2.554 -33.884 1.00 60.88 97 GLU A O 1
ATOM 782 N N . LEU A 1 98 ? 24.124 -2.241 -31.714 1.00 58.03 98 LEU A N 1
ATOM 783 C CA . LEU A 1 98 ? 25.288 -1.364 -31.908 1.00 58.03 98 LEU A CA 1
ATOM 784 C C . LEU A 1 98 ? 26.605 -2.106 -32.210 1.00 58.03 98 LEU A C 1
ATOM 786 O O . LEU A 1 98 ? 27.559 -1.464 -32.651 1.00 58.03 98 LEU A O 1
ATOM 790 N N . LEU A 1 99 ? 26.688 -3.418 -31.956 1.00 57.78 99 LEU A N 1
ATOM 791 C CA . LEU A 1 99 ? 27.903 -4.221 -32.161 1.00 57.78 99 LEU A CA 1
ATOM 792 C C . LEU A 1 99 ? 27.871 -5.098 -33.418 1.00 57.78 99 LEU A C 1
ATOM 794 O O . LEU A 1 99 ? 28.918 -5.622 -33.799 1.00 57.78 99 LEU A O 1
ATOM 798 N N . GLU A 1 100 ? 26.721 -5.268 -34.068 1.00 54.09 100 GLU A N 1
ATOM 799 C CA . GLU A 1 100 ? 26.649 -5.936 -35.366 1.00 54.09 100 GLU A CA 1
ATOM 800 C C . GLU A 1 100 ? 26.992 -4.927 -36.480 1.00 54.09 100 GLU A C 1
ATOM 802 O O . GLU A 1 100 ? 26.214 -4.006 -36.739 1.00 54.09 100 GLU A O 1
ATOM 807 N N . PRO A 1 101 ? 28.153 -5.044 -37.162 1.00 53.84 101 PRO A N 1
ATOM 808 C CA . PRO A 1 101 ? 28.387 -4.267 -38.372 1.00 53.84 101 PRO A CA 1
ATOM 809 C C . PRO A 1 101 ? 27.313 -4.621 -39.413 1.00 53.84 101 PRO A C 1
ATOM 811 O O . PRO A 1 101 ? 26.840 -5.761 -39.432 1.00 53.84 101 PRO A O 1
ATOM 814 N N . PRO A 1 102 ? 26.931 -3.691 -40.310 1.00 47.19 102 PRO A N 1
ATOM 815 C CA . PRO A 1 102 ? 25.929 -3.972 -41.324 1.00 47.19 102 PRO A CA 1
ATOM 816 C C . PRO A 1 102 ? 26.466 -5.063 -42.251 1.00 47.19 102 PRO A C 1
ATOM 818 O O . PRO A 1 102 ? 27.277 -4.798 -43.139 1.00 47.19 102 PRO A O 1
ATOM 821 N N . LEU A 1 103 ? 26.007 -6.301 -42.068 1.00 50.66 103 LEU A N 1
ATOM 822 C CA . LEU A 1 103 ? 26.164 -7.341 -43.074 1.00 50.66 103 LEU A CA 1
ATOM 823 C C . LEU A 1 103 ? 25.186 -7.021 -44.209 1.00 50.66 103 LEU A C 1
ATOM 825 O O . LEU A 1 103 ? 24.085 -7.561 -44.317 1.00 50.66 103 LEU A O 1
ATOM 829 N N . ALA A 1 104 ? 25.581 -6.071 -45.053 1.00 49.78 104 ALA A N 1
ATOM 830 C CA . ALA A 1 104 ? 24.912 -5.810 -46.308 1.00 49.78 104 ALA A CA 1
ATOM 831 C C . ALA A 1 104 ? 25.208 -6.969 -47.272 1.00 49.78 104 ALA A C 1
ATOM 833 O O . ALA A 1 104 ? 26.217 -6.997 -47.962 1.00 49.78 104 ALA A O 1
ATOM 834 N N . THR A 1 105 ? 24.260 -7.902 -47.277 1.00 43.53 105 THR A N 1
ATOM 835 C CA . THR A 1 105 ? 23.641 -8.522 -48.457 1.00 43.53 105 THR A CA 1
ATOM 836 C C . THR A 1 105 ? 24.557 -9.030 -49.576 1.00 43.53 105 THR A C 1
ATOM 838 O O . THR A 1 105 ? 25.002 -8.297 -50.455 1.00 43.53 105 THR A O 1
ATOM 841 N N . ASP A 1 106 ? 24.657 -10.359 -49.626 1.00 44.16 106 ASP A N 1
ATOM 842 C CA . ASP A 1 106 ? 24.660 -11.129 -50.869 1.00 44.16 106 ASP A CA 1
ATOM 843 C C . ASP A 1 106 ? 23.600 -10.556 -51.833 1.00 44.16 106 ASP A C 1
ATOM 845 O O . ASP A 1 106 ? 22.391 -10.680 -51.617 1.00 44.16 106 ASP A O 1
ATOM 849 N N . LYS A 1 107 ? 24.054 -9.846 -52.869 1.00 40.22 107 LYS A N 1
ATOM 850 C CA . LYS A 1 107 ? 23.211 -9.399 -53.976 1.00 40.22 107 LYS A CA 1
ATOM 851 C C . LYS A 1 107 ? 23.848 -9.869 -55.276 1.00 40.22 107 LYS A C 1
ATOM 853 O O . LYS A 1 107 ? 24.662 -9.172 -55.878 1.00 40.22 107 LYS A O 1
ATOM 858 N N . LYS A 1 108 ? 23.428 -11.050 -55.740 1.00 46.59 108 LYS A N 1
ATOM 859 C CA . LYS A 1 108 ? 23.482 -11.418 -57.161 1.00 46.59 108 LYS A CA 1
ATOM 860 C C . LYS A 1 108 ? 22.915 -10.267 -58.003 1.00 46.59 108 LYS A C 1
ATOM 862 O O . LYS A 1 108 ? 21.706 -10.053 -58.023 1.00 46.59 108 LYS A O 1
ATOM 867 N N . ILE A 1 109 ? 23.777 -9.569 -58.736 1.00 36.97 109 ILE A N 1
ATOM 868 C CA . ILE A 1 109 ? 23.403 -8.774 -59.909 1.00 36.97 109 ILE A CA 1
ATOM 869 C C . ILE A 1 109 ? 24.364 -9.172 -61.024 1.00 36.97 109 ILE A C 1
ATOM 871 O O . ILE A 1 109 ? 25.530 -8.791 -61.029 1.00 36.97 109 ILE A O 1
ATOM 875 N N . GLY A 1 110 ? 23.869 -9.982 -61.957 1.00 37.66 110 GLY A N 1
ATOM 876 C CA . GLY A 1 110 ? 24.474 -10.070 -63.277 1.00 37.66 110 GLY A CA 1
ATOM 877 C C . GLY A 1 110 ? 24.154 -8.810 -64.083 1.00 37.66 110 GLY A C 1
ATOM 878 O O . GLY A 1 110 ? 23.055 -8.279 -63.943 1.00 37.66 110 GLY A O 1
ATOM 879 N N . ALA A 1 111 ? 25.118 -8.378 -64.909 1.00 35.50 111 ALA A N 1
ATOM 880 C CA . ALA A 1 111 ? 24.967 -7.854 -66.282 1.00 35.50 111 ALA A CA 1
ATOM 881 C C . ALA A 1 111 ? 25.990 -6.743 -66.644 1.00 35.50 111 ALA A C 1
ATOM 883 O O . ALA A 1 111 ? 25.652 -5.568 -66.629 1.00 35.50 111 ALA A O 1
ATOM 884 N N . GLY A 1 112 ? 27.203 -7.172 -67.045 1.00 31.05 112 GLY A N 1
ATOM 885 C CA . GLY A 1 112 ? 28.033 -6.662 -68.167 1.00 31.05 112 GLY A CA 1
ATOM 886 C C . GLY A 1 112 ? 28.633 -5.236 -68.155 1.00 31.05 112 GLY A C 1
ATOM 887 O O . GLY A 1 112 ? 28.265 -4.415 -67.325 1.00 31.05 112 GLY A O 1
ATOM 888 N N . PRO A 1 113 ? 29.519 -4.893 -69.125 1.00 41.28 113 PRO A N 1
ATOM 889 C CA . PRO A 1 113 ? 30.323 -5.736 -70.020 1.00 41.28 113 PRO A CA 1
ATOM 890 C C . PRO A 1 113 ? 31.842 -5.614 -69.733 1.00 41.28 113 PRO A C 1
ATOM 892 O O . PRO A 1 113 ? 32.359 -4.530 -69.478 1.00 41.28 113 PRO A O 1
ATOM 895 N N . SER A 1 114 ? 32.582 -6.723 -69.823 1.00 38.31 114 SER A N 1
ATOM 896 C CA . SER A 1 114 ? 34.053 -6.705 -69.818 1.00 38.31 114 SER A CA 1
ATOM 897 C C . SER A 1 114 ? 34.542 -6.520 -71.257 1.00 38.31 114 SER A C 1
ATOM 899 O O . SER A 1 114 ? 34.391 -7.400 -72.104 1.00 38.31 114 SER A O 1
ATOM 901 N N . LEU A 1 115 ? 35.048 -5.320 -71.543 1.00 47.12 115 LEU A N 1
ATOM 902 C CA . LEU A 1 115 ? 35.866 -5.015 -72.712 1.00 47.12 115 LEU A CA 1
ATOM 903 C C . LEU A 1 115 ? 37.269 -5.561 -72.441 1.00 47.12 115 LEU A C 1
ATOM 905 O O . LEU A 1 115 ? 38.072 -4.883 -71.811 1.00 47.12 115 LEU A O 1
ATOM 909 N N . ASP A 1 116 ? 37.558 -6.766 -72.923 1.00 39.88 116 ASP A N 1
ATOM 910 C CA . ASP A 1 116 ? 38.933 -7.247 -73.052 1.00 39.88 116 ASP A CA 1
ATOM 911 C C . ASP A 1 116 ? 39.195 -7.613 -74.510 1.00 39.88 116 ASP A C 1
ATOM 913 O O . ASP A 1 116 ? 38.962 -8.722 -74.991 1.00 39.88 116 ASP A O 1
ATOM 917 N N . GLY A 1 117 ? 39.639 -6.598 -75.244 1.00 40.12 117 GLY A N 1
ATOM 918 C CA . GLY A 1 117 ? 40.410 -6.793 -76.450 1.00 40.12 117 GLY A CA 1
ATOM 919 C C . GLY A 1 117 ? 41.882 -6.806 -76.072 1.00 40.12 117 GLY A C 1
ATOM 920 O O . GLY A 1 117 ? 42.467 -5.741 -75.921 1.00 40.12 117 GLY A O 1
ATOM 921 N N . ASN A 1 118 ? 42.502 -7.982 -76.012 1.00 36.12 118 ASN A N 1
ATOM 922 C CA . ASN A 1 118 ? 43.826 -8.118 -76.604 1.00 36.12 118 ASN A CA 1
ATOM 923 C C . ASN A 1 118 ? 44.098 -9.561 -77.033 1.00 36.12 118 ASN A C 1
ATOM 925 O O . ASN A 1 118 ? 44.145 -10.494 -76.236 1.00 36.12 118 ASN A O 1
ATOM 929 N N . LYS A 1 119 ? 44.268 -9.704 -78.342 1.00 38.66 119 LYS A N 1
ATOM 930 C CA . LYS A 1 119 ? 44.638 -10.909 -79.064 1.00 38.66 119 LYS A CA 1
ATOM 931 C C . LYS A 1 119 ? 46.083 -10.690 -79.481 1.00 38.66 119 LYS A C 1
ATOM 933 O O . LYS A 1 119 ? 46.304 -9.866 -80.361 1.00 38.66 119 LYS A O 1
ATOM 938 N N . ILE A 1 120 ? 47.044 -11.406 -78.903 1.00 41.94 120 ILE A N 1
ATOM 939 C CA . ILE A 1 120 ? 48.360 -11.542 -79.532 1.00 41.94 120 ILE A CA 1
ATOM 940 C C . ILE A 1 120 ? 48.784 -13.002 -79.429 1.00 41.94 120 ILE A C 1
ATOM 942 O O . ILE A 1 120 ? 48.866 -13.578 -78.345 1.00 41.94 120 ILE A O 1
ATOM 946 N N . SER A 1 121 ? 48.905 -13.559 -80.628 1.00 39.34 121 SER A N 1
ATOM 947 C CA . SER A 1 121 ? 49.420 -14.871 -80.982 1.00 39.34 121 SER A CA 1
ATOM 948 C C . SER A 1 121 ? 50.941 -14.903 -80.934 1.00 39.34 121 SER A C 1
ATOM 950 O O . SER A 1 121 ? 51.551 -13.813 -80.974 1.00 39.34 121 SER A O 1
#